Protein AF-A0A558ZTQ4-F1 (afdb_monomer_lite)

Structure (mmCIF, N/CA/C/O backbone):
data_AF-A0A558ZTQ4-F1
#
_entry.id   AF-A0A558ZTQ4-F1
#
loop_
_atom_site.group_PDB
_atom_site.id
_atom_site.type_symbol
_atom_site.label_atom_id
_atom_site.label_alt_id
_atom_site.label_comp_id
_atom_site.label_asym_id
_atom_site.label_entity_id
_atom_site.label_seq_id
_atom_site.pdbx_PDB_ins_code
_atom_site.Cartn_x
_atom_site.Cartn_y
_atom_site.Cartn_z
_atom_site.occupancy
_atom_site.B_iso_or_equiv
_atom_site.auth_seq_id
_atom_site.auth_comp_id
_atom_site.auth_asym_id
_atom_site.auth_atom_id
_atom_site.pdbx_PDB_model_num
ATOM 1 N N . VAL A 1 1 ? 1.075 -1.148 -7.995 1.00 91.56 1 VAL A N 1
ATOM 2 C CA . VAL A 1 1 ? 1.780 -0.738 -6.759 1.00 91.56 1 VAL A CA 1
ATOM 3 C C . VAL A 1 1 ? 1.482 -1.760 -5.683 1.00 91.56 1 VAL A C 1
ATOM 5 O O . VAL A 1 1 ? 0.317 -2.101 -5.502 1.00 91.56 1 VAL A O 1
ATOM 8 N N . TYR A 1 2 ? 2.524 -2.272 -5.045 1.00 95.25 2 TYR A N 1
ATOM 9 C CA . TYR A 1 2 ? 2.492 -3.304 -4.018 1.00 95.25 2 TYR A CA 1
ATOM 10 C C . TYR A 1 2 ? 3.088 -2.751 -2.717 1.00 95.25 2 TYR A C 1
ATOM 12 O O . TYR A 1 2 ? 4.001 -1.926 -2.754 1.00 95.25 2 TYR A O 1
ATOM 20 N N . VAL A 1 3 ? 2.549 -3.188 -1.584 1.00 95.75 3 VAL A N 1
ATOM 21 C CA . VAL A 1 3 ? 3.046 -2.896 -0.235 1.00 95.75 3 VAL A CA 1
ATOM 22 C C . VAL A 1 3 ? 2.543 -4.000 0.697 1.00 95.75 3 VAL A C 1
ATOM 24 O O . VAL A 1 3 ? 1.478 -4.571 0.443 1.00 95.75 3 VAL A O 1
ATOM 27 N N . ASP A 1 4 ? 3.288 -4.309 1.748 1.00 95.25 4 ASP A N 1
ATOM 28 C CA . ASP A 1 4 ? 2.995 -5.421 2.649 1.00 95.25 4 ASP A CA 1
ATOM 29 C C . ASP A 1 4 ? 1.682 -5.205 3.414 1.00 95.25 4 ASP A C 1
ATOM 31 O O . ASP A 1 4 ? 1.193 -4.083 3.589 1.00 95.25 4 ASP A O 1
ATOM 35 N N . ARG A 1 5 ? 1.036 -6.312 3.795 1.00 94.12 5 ARG A N 1
ATOM 36 C CA . ARG A 1 5 ? -0.351 -6.306 4.279 1.00 94.12 5 ARG A CA 1
ATOM 37 C C . ARG A 1 5 ? -0.530 -5.510 5.570 1.00 94.12 5 ARG A C 1
ATOM 39 O O . ARG A 1 5 ? -1.506 -4.777 5.709 1.00 94.12 5 ARG A O 1
ATOM 46 N N . ASP A 1 6 ? 0.386 -5.674 6.504 1.00 95.19 6 ASP A N 1
ATOM 47 C CA . ASP A 1 6 ? 0.444 -4.941 7.765 1.00 95.19 6 ASP A CA 1
ATOM 48 C C . ASP A 1 6 ? 0.569 -3.428 7.531 1.00 95.19 6 ASP A C 1
ATOM 50 O O . ASP A 1 6 ? -0.205 -2.651 8.093 1.00 95.19 6 ASP A O 1
ATOM 54 N N . ILE A 1 7 ? 1.440 -3.020 6.606 1.00 95.81 7 ILE A N 1
ATOM 55 C CA . ILE A 1 7 ? 1.629 -1.616 6.230 1.00 95.81 7 ILE A CA 1
ATOM 56 C C . ILE A 1 7 ? 0.371 -1.052 5.548 1.00 95.81 7 ILE A C 1
ATOM 58 O O . ILE A 1 7 ? 0.002 0.100 5.794 1.00 95.81 7 ILE A O 1
ATOM 62 N N . GLN A 1 8 ? -0.330 -1.836 4.714 1.00 95.19 8 GLN A N 1
ATOM 63 C CA . GLN A 1 8 ? -1.615 -1.415 4.129 1.00 95.19 8 GLN A CA 1
ATOM 64 C C . GLN A 1 8 ? -2.643 -1.097 5.209 1.00 95.19 8 GLN A C 1
ATOM 66 O O . GLN A 1 8 ? -3.285 -0.048 5.148 1.00 95.19 8 GLN A O 1
ATOM 71 N N . VAL A 1 9 ? -2.796 -2.002 6.181 1.00 96.62 9 VAL A N 1
ATOM 72 C CA . VAL A 1 9 ? -3.747 -1.847 7.286 1.00 96.62 9 VAL A CA 1
ATOM 73 C C . VAL A 1 9 ? -3.388 -0.609 8.100 1.00 96.62 9 VAL A C 1
ATOM 75 O O . VAL A 1 9 ? -4.233 0.265 8.281 1.00 96.62 9 VAL A O 1
ATOM 78 N N . GLU A 1 10 ? -2.125 -0.472 8.507 1.00 97.38 10 GLU A N 1
ATOM 79 C CA . GLU A 1 10 ? -1.659 0.664 9.302 1.00 97.38 10 GLU A CA 1
ATOM 80 C C . GLU A 1 10 ? -1.893 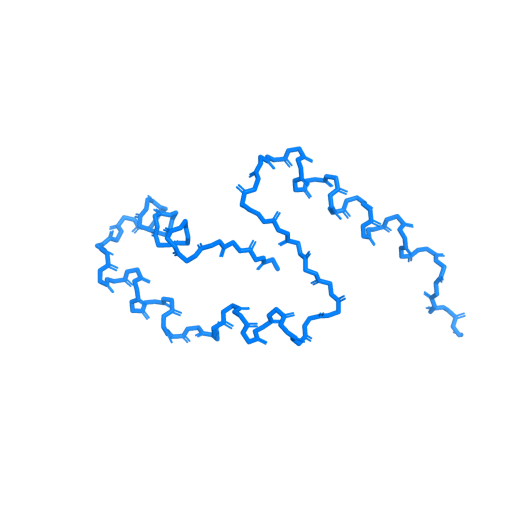2.007 8.590 1.00 97.38 10 GLU A C 1
ATOM 82 O O . GLU A 1 10 ? -2.447 2.944 9.174 1.00 97.38 10 GLU A O 1
ATOM 87 N N . ARG A 1 11 ? -1.503 2.115 7.312 1.00 96.12 11 ARG A N 1
ATOM 88 C CA . ARG A 1 11 ? -1.671 3.349 6.528 1.00 96.12 11 ARG A CA 1
ATOM 89 C C . ARG A 1 11 ? -3.145 3.684 6.326 1.00 96.12 11 ARG A C 1
ATOM 91 O O . ARG A 1 11 ? -3.516 4.853 6.430 1.00 96.12 11 ARG A O 1
ATOM 98 N N . LEU A 1 12 ? -3.984 2.682 6.066 1.00 96.50 12 LEU A N 1
ATOM 99 C CA . LEU A 1 12 ? -5.417 2.875 5.859 1.00 96.50 12 LEU A CA 1
ATOM 100 C C . LEU A 1 12 ? -6.114 3.333 7.146 1.00 96.50 12 LEU A C 1
ATOM 102 O O . LEU A 1 12 ? -6.876 4.298 7.105 1.00 96.50 12 LEU A O 1
ATOM 106 N N . MET A 1 13 ? -5.792 2.711 8.285 1.00 98.12 13 MET A N 1
ATOM 107 C CA . MET A 1 13 ? -6.282 3.130 9.602 1.00 98.12 13 MET A CA 1
ATOM 108 C C . MET A 1 13 ? -5.903 4.582 9.902 1.00 98.12 13 MET A C 1
ATOM 110 O O . MET A 1 13 ? -6.767 5.376 10.263 1.00 98.12 13 MET A O 1
ATOM 114 N N . LYS A 1 14 ? -4.629 4.956 9.709 1.00 97.94 14 LYS A N 1
ATOM 115 C CA . LYS A 1 14 ? -4.149 6.325 9.966 1.00 97.94 14 LYS A CA 1
ATOM 116 C C . LYS A 1 14 ? -4.808 7.359 9.054 1.00 97.94 14 LYS A C 1
ATOM 118 O O . LYS A 1 14 ? -5.182 8.431 9.525 1.00 97.94 14 LYS A O 1
ATOM 123 N N . ARG A 1 15 ? -4.941 7.051 7.761 1.00 97.31 15 ARG A N 1
ATOM 124 C CA . ARG A 1 15 ? -5.493 7.969 6.755 1.00 97.31 15 ARG A CA 1
ATOM 125 C C . ARG A 1 15 ? -6.986 8.212 6.966 1.00 97.31 15 ARG A C 1
ATOM 127 O O . ARG A 1 15 ? -7.421 9.358 6.979 1.00 97.31 15 ARG A O 1
ATOM 134 N N . ASP A 1 16 ? -7.743 7.134 7.152 1.00 97.25 16 ASP A N 1
ATOM 135 C CA . ASP A 1 16 ? -9.208 7.171 7.152 1.00 97.25 16 ASP A CA 1
ATOM 136 C C . ASP A 1 16 ? -9.803 7.166 8.572 1.00 97.25 16 ASP A C 1
ATOM 138 O O . ASP A 1 16 ? -11.021 7.199 8.719 1.00 97.25 16 ASP A O 1
ATOM 142 N N . ARG A 1 17 ? -8.954 7.148 9.614 1.00 97.31 17 ARG A N 1
ATOM 143 C CA . ARG A 1 17 ? -9.331 7.061 11.039 1.00 97.31 17 ARG A CA 1
ATOM 144 C C . ARG A 1 17 ? -10.213 5.848 11.346 1.00 97.31 17 ARG A C 1
ATOM 146 O O . ARG A 1 17 ? -11.210 5.960 12.052 1.00 97.31 17 ARG A O 1
ATOM 153 N N . LEU A 1 18 ? -9.832 4.700 10.796 1.00 97.31 18 LEU A N 1
ATOM 154 C CA . LEU A 1 18 ? -10.572 3.446 10.925 1.00 97.31 18 LEU A CA 1
ATOM 155 C C . LEU A 1 18 ? -10.039 2.588 12.068 1.00 97.31 18 LEU A C 1
ATOM 157 O O . LEU A 1 18 ? -8.844 2.609 12.382 1.00 97.31 18 LEU A O 1
ATOM 161 N N . SER A 1 19 ? -10.919 1.760 12.622 1.00 98.06 19 SER A N 1
ATOM 162 C CA . SER A 1 19 ? -10.510 0.581 13.381 1.00 98.06 19 SER A CA 1
ATOM 163 C C . SER A 1 19 ? -9.784 -0.431 12.484 1.00 98.06 19 SER A C 1
ATOM 165 O O . SER A 1 19 ? -9.862 -0.389 11.251 1.00 98.06 19 SER A O 1
ATOM 167 N N . LYS A 1 20 ? -9.072 -1.372 13.114 1.00 97.31 20 LYS A N 1
ATOM 168 C CA . LYS A 1 20 ? -8.389 -2.456 12.400 1.00 97.31 20 LYS A CA 1
ATOM 169 C C . LYS A 1 20 ? -9.374 -3.297 11.582 1.00 97.31 20 LYS A C 1
ATOM 171 O O . LYS A 1 20 ? -9.110 -3.558 10.413 1.00 97.31 20 LYS A O 1
ATOM 176 N N . ASP A 1 21 ? -10.522 -3.637 12.16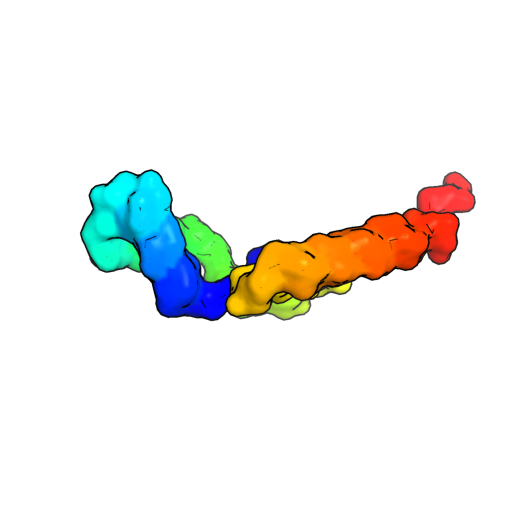4 1.00 97.62 21 ASP A N 1
ATOM 177 C CA . ASP A 1 21 ? -11.537 -4.472 11.516 1.00 97.62 21 ASP A CA 1
ATOM 178 C C . ASP A 1 21 ? -12.153 -3.776 10.295 1.00 97.62 21 ASP A C 1
ATOM 180 O O . ASP A 1 21 ? -12.309 -4.387 9.240 1.00 97.62 21 ASP A O 1
ATOM 184 N N . GLU A 1 22 ? -12.434 -2.472 10.385 1.00 97.69 22 GLU A N 1
ATOM 185 C CA . GLU A 1 22 ? -12.917 -1.687 9.242 1.00 97.69 22 GLU A CA 1
ATOM 186 C C . GLU A 1 22 ? -11.870 -1.590 8.124 1.00 97.69 22 GLU A C 1
ATOM 188 O O . GLU A 1 22 ? -12.213 -1.680 6.940 1.00 97.69 22 GLU A O 1
ATOM 193 N N . ALA A 1 23 ? -10.592 -1.418 8.477 1.00 97.06 23 ALA A N 1
ATOM 194 C CA . ALA A 1 23 ? -9.505 -1.405 7.505 1.00 97.06 23 ALA A CA 1
ATOM 195 C C . ALA A 1 23 ? -9.360 -2.771 6.815 1.00 97.06 23 ALA A C 1
ATOM 197 O O . ALA A 1 23 ? -9.267 -2.837 5.587 1.00 97.06 23 ALA A O 1
ATOM 198 N N . GLU A 1 24 ? -9.400 -3.867 7.574 1.00 95.94 24 GLU A N 1
ATOM 199 C CA . GLU A 1 24 ? -9.344 -5.222 7.026 1.00 95.94 24 GLU A CA 1
ATOM 200 C C . GLU A 1 24 ? -10.550 -5.540 6.141 1.00 95.94 24 GLU A C 1
ATOM 202 O O . GLU A 1 24 ? -10.359 -6.063 5.041 1.00 95.94 24 GLU A O 1
ATOM 207 N N . PHE A 1 25 ? -11.758 -5.150 6.558 1.00 96.56 25 PHE A N 1
ATOM 208 C CA . PHE A 1 25 ? -12.985 -5.307 5.779 1.00 96.56 25 PHE A CA 1
ATOM 209 C C . PHE A 1 25 ? -12.904 -4.571 4.437 1.00 96.56 25 PHE A C 1
ATOM 211 O O . PHE A 1 25 ? -13.159 -5.154 3.381 1.00 96.56 25 PHE A O 1
ATOM 218 N N . ARG A 1 26 ? -12.467 -3.303 4.443 1.00 95.69 26 ARG A N 1
ATOM 219 C CA . ARG A 1 26 ? -12.272 -2.526 3.206 1.00 95.69 26 ARG A CA 1
ATOM 220 C C . ARG A 1 26 ? -11.231 -3.145 2.285 1.00 95.69 26 ARG A C 1
ATOM 222 O O . ARG A 1 26 ? -11.392 -3.108 1.067 1.00 95.69 26 ARG A O 1
ATOM 229 N N . LEU A 1 27 ? -10.153 -3.687 2.843 1.00 94.00 27 LEU A N 1
ATOM 230 C CA . LEU A 1 27 ? -9.123 -4.338 2.045 1.00 94.00 27 LEU A CA 1
ATOM 231 C C . LEU A 1 27 ? -9.566 -5.716 1.526 1.00 94.00 27 LEU A C 1
ATOM 233 O O . LEU A 1 27 ? -9.086 -6.138 0.480 1.00 94.00 27 LEU A O 1
ATOM 237 N N . ALA A 1 28 ? -10.458 -6.415 2.230 1.00 93.94 28 ALA A N 1
ATOM 238 C CA . ALA A 1 28 ? -11.033 -7.686 1.785 1.00 93.94 28 ALA A CA 1
ATOM 239 C C . ALA A 1 28 ? -12.041 -7.512 0.635 1.00 93.94 28 ALA A C 1
ATOM 241 O O . ALA A 1 28 ? -12.205 -8.419 -0.175 1.00 93.94 28 ALA A O 1
ATOM 242 N N . ALA A 1 29 ? -12.678 -6.340 0.529 1.00 94.12 29 ALA A N 1
ATOM 243 C CA . ALA A 1 29 ? -13.538 -5.984 -0.603 1.00 94.12 29 ALA A CA 1
ATOM 244 C C . ALA A 1 29 ? -12.756 -5.722 -1.907 1.00 94.12 29 ALA A C 1
ATOM 246 O O . ALA A 1 29 ? -13.343 -5.655 -2.986 1.00 94.12 29 ALA A O 1
ATOM 247 N N . GLN A 1 30 ? -11.436 -5.551 -1.816 1.00 90.31 30 GLN A N 1
ATOM 248 C CA . GLN A 1 30 ? -10.555 -5.368 -2.964 1.00 90.31 30 GLN A CA 1
ATOM 249 C C . GLN A 1 30 ? -9.966 -6.702 -3.420 1.00 90.31 30 GLN A C 1
ATOM 251 O O . GLN A 1 30 ? -9.929 -7.689 -2.685 1.00 90.31 30 GLN A O 1
ATOM 256 N N . TRP A 1 31 ? -9.443 -6.725 -4.644 1.00 91.38 31 TRP A N 1
ATOM 257 C CA . TRP A 1 31 ? -8.704 -7.888 -5.117 1.00 91.38 31 TRP A CA 1
ATOM 258 C C . TRP A 1 31 ? -7.399 -8.060 -4.318 1.00 91.38 31 TRP A C 1
ATOM 260 O O . TRP A 1 31 ? -6.700 -7.062 -4.108 1.00 91.38 31 TRP A O 1
ATOM 270 N N . PRO A 1 32 ? -7.038 -9.286 -3.882 1.00 90.19 32 PRO A N 1
ATOM 271 C CA . PRO A 1 32 ? -5.809 -9.506 -3.124 1.00 90.19 32 PRO A CA 1
ATOM 272 C C . PRO A 1 32 ? -4.584 -9.004 -3.892 1.00 90.19 32 PRO A C 1
ATOM 274 O O . PRO A 1 32 ? -4.411 -9.344 -5.065 1.00 90.19 32 PRO A O 1
ATOM 277 N N . LEU A 1 33 ? -3.718 -8.224 -3.233 1.00 90.31 33 LEU A N 1
ATOM 278 C CA . LEU A 1 33 ? -2.546 -7.655 -3.902 1.00 90.31 33 LEU A CA 1
ATOM 279 C C . LEU A 1 33 ? -1.600 -8.721 -4.454 1.00 90.31 33 LEU A C 1
ATOM 281 O O . LEU A 1 33 ? -1.064 -8.492 -5.528 1.00 90.31 33 LEU A O 1
ATOM 285 N N . GLU A 1 34 ? -1.450 -9.874 -3.796 1.00 90.00 34 GLU A N 1
ATOM 286 C CA . GLU A 1 34 ? -0.649 -10.987 -4.333 1.00 90.00 34 GLU A CA 1
ATOM 287 C C . GLU A 1 34 ? -1.170 -11.448 -5.697 1.00 90.00 34 GLU A C 1
ATOM 289 O O . GLU A 1 34 ? -0.429 -11.482 -6.671 1.00 90.00 34 GLU A O 1
ATOM 294 N N . LYS A 1 35 ? -2.487 -11.658 -5.820 1.00 90.75 35 LYS A N 1
ATOM 295 C CA . LYS A 1 35 ? -3.094 -12.041 -7.104 1.00 90.75 35 LYS A CA 1
ATOM 296 C C . LYS A 1 35 ? -2.910 -10.960 -8.165 1.00 90.75 35 LYS A C 1
ATOM 298 O O . LYS A 1 35 ? -2.662 -11.261 -9.325 1.00 90.75 35 LYS A O 1
ATOM 303 N N . LYS A 1 36 ? -3.042 -9.688 -7.777 1.00 91.75 36 LYS A N 1
ATOM 304 C CA . LYS A 1 36 ? -2.833 -8.560 -8.694 1.00 91.75 36 LYS A CA 1
ATOM 305 C C . LYS A 1 36 ? -1.370 -8.445 -9.128 1.00 91.75 36 LYS A C 1
ATOM 307 O O . LYS A 1 36 ? -1.116 -8.054 -10.261 1.00 91.75 36 LYS A O 1
ATOM 312 N N . LYS A 1 37 ? -0.431 -8.743 -8.230 1.00 91.81 37 LYS A N 1
ATOM 313 C CA . LYS A 1 37 ? 1.014 -8.706 -8.463 1.00 91.81 37 LYS A CA 1
ATOM 314 C C . LYS A 1 37 ? 1.426 -9.762 -9.485 1.00 91.81 37 LYS A C 1
ATOM 316 O O . LYS A 1 37 ? 2.144 -9.414 -10.412 1.00 91.81 37 LYS A O 1
ATOM 321 N N . ASP A 1 38 ? 0.907 -10.982 -9.364 1.00 91.50 38 ASP A N 1
ATOM 322 C CA . ASP A 1 38 ? 1.201 -12.082 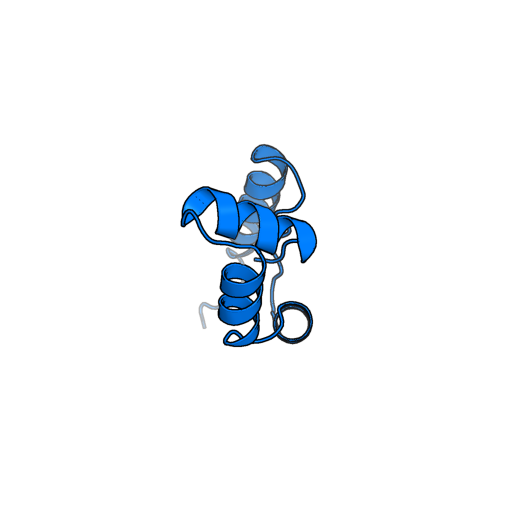-10.295 1.00 91.50 38 ASP A CA 1
ATOM 323 C C . ASP A 1 38 ? 0.725 -11.803 -11.730 1.00 91.50 38 ASP A C 1
ATOM 325 O O . ASP A 1 38 ? 1.275 -12.335 -12.689 1.00 91.50 38 ASP A O 1
ATOM 329 N N . LEU A 1 39 ? -0.299 -10.961 -11.883 1.00 93.50 39 LEU A N 1
ATOM 330 C CA . LEU A 1 39 ? -0.898 -10.616 -13.174 1.00 93.50 39 LEU A CA 1
ATOM 331 C C . LEU A 1 39 ? -0.388 -9.291 -13.758 1.00 93.50 39 LEU A C 1
ATOM 333 O O . LEU A 1 39 ? -0.829 -8.889 -14.834 1.00 93.50 39 LEU A O 1
ATOM 337 N N . ALA A 1 40 ? 0.474 -8.565 -13.049 1.00 93.75 40 ALA A N 1
ATOM 338 C CA . ALA A 1 40 ? 0.903 -7.238 -13.466 1.00 93.75 40 ALA A CA 1
ATOM 339 C C . ALA A 1 40 ? 2.144 -7.301 -14.365 1.00 93.75 40 ALA A C 1
ATOM 341 O O . ALA A 1 40 ? 3.139 -7.920 -14.001 1.00 93.75 40 ALA A O 1
ATOM 342 N N . SER A 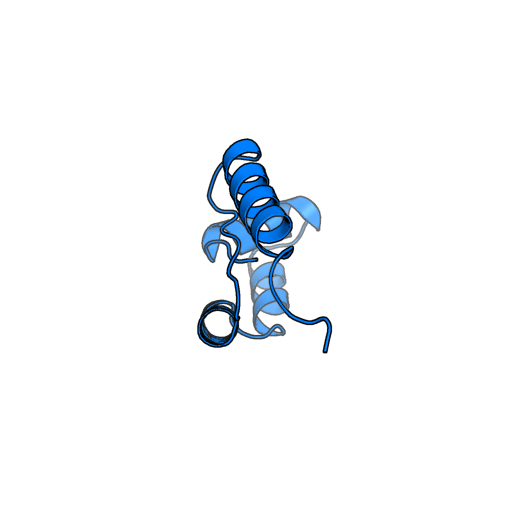1 41 ? 2.136 -6.556 -15.475 1.00 94.88 41 SER A N 1
ATOM 343 C CA . SER A 1 41 ? 3.330 -6.370 -16.317 1.00 94.88 41 SER A CA 1
ATOM 344 C C . SER A 1 41 ? 4.471 -5.688 -15.555 1.00 94.88 41 SER A C 1
ATOM 346 O O . SER A 1 41 ? 5.639 -6.003 -15.755 1.00 94.88 41 SER A O 1
ATOM 348 N N . HIS A 1 42 ? 4.126 -4.773 -14.642 1.00 94.25 42 HIS A N 1
ATOM 349 C CA . HIS A 1 42 ? 5.085 -4.070 -13.795 1.00 94.25 42 HIS A CA 1
ATOM 350 C C . HIS A 1 42 ? 4.568 -3.923 -12.363 1.00 94.25 42 HIS A C 1
ATOM 352 O O . HIS A 1 42 ? 3.396 -3.612 -12.120 1.00 94.25 42 HIS A O 1
ATOM 358 N N . VAL A 1 43 ? 5.473 -4.078 -11.395 1.00 94.94 43 VAL A N 1
ATOM 359 C CA . VAL A 1 43 ? 5.175 -3.962 -9.965 1.00 94.94 43 VAL A CA 1
ATOM 360 C C . VAL A 1 43 ? 6.082 -2.912 -9.332 1.00 94.94 43 VAL A C 1
ATOM 362 O O . VAL A 1 43 ? 7.285 -3.100 -9.223 1.00 94.94 43 VAL A O 1
ATOM 365 N N . LEU A 1 44 ? 5.478 -1.821 -8.860 1.00 96.31 44 LEU A N 1
ATOM 366 C CA . LEU A 1 44 ? 6.139 -0.811 -8.028 1.00 96.31 44 LEU A CA 1
ATOM 367 C C . LEU A 1 44 ? 6.031 -1.188 -6.547 1.00 96.31 44 LEU A C 1
ATOM 369 O O . LEU A 1 44 ? 4.912 -1.262 -6.030 1.00 96.31 44 LEU A O 1
ATOM 373 N N . ASN A 1 45 ? 7.159 -1.394 -5.872 1.00 95.94 45 ASN A N 1
ATOM 374 C CA . ASN A 1 45 ? 7.241 -1.707 -4.446 1.00 95.94 45 ASN A CA 1
ATOM 375 C C . ASN A 1 45 ? 7.292 -0.422 -3.598 1.00 95.94 45 ASN A C 1
ATOM 377 O O . ASN A 1 45 ? 8.234 0.362 -3.706 1.00 95.94 45 ASN A O 1
ATOM 381 N N . ASN A 1 46 ? 6.294 -0.235 -2.730 1.00 96.44 46 ASN A N 1
ATOM 382 C CA . ASN A 1 46 ? 6.128 0.922 -1.842 1.00 96.44 46 ASN A CA 1
ATOM 383 C C . ASN A 1 46 ? 6.341 0.579 -0.345 1.00 96.44 46 ASN A C 1
ATOM 385 O O . ASN A 1 46 ? 5.771 1.226 0.544 1.00 96.44 46 ASN A O 1
ATOM 389 N N . ASN A 1 47 ? 7.129 -0.466 -0.068 1.00 95.69 47 ASN A N 1
ATOM 390 C CA . ASN A 1 47 ? 7.615 -0.796 1.279 1.00 95.69 47 ASN A CA 1
ATOM 391 C C . ASN A 1 47 ? 8.823 0.063 1.693 1.00 95.69 47 ASN A C 1
ATOM 393 O O . ASN A 1 47 ? 9.084 0.226 2.881 1.00 95.69 47 ASN A O 1
ATOM 397 N N . GLY A 1 48 ? 9.557 0.597 0.714 1.00 92.44 48 GLY A N 1
ATOM 398 C CA . GLY A 1 48 ? 10.729 1.440 0.923 1.00 92.44 48 GLY A CA 1
ATOM 399 C C . GLY A 1 48 ? 10.404 2.902 1.235 1.00 92.44 48 GLY A C 1
ATOM 400 O O . G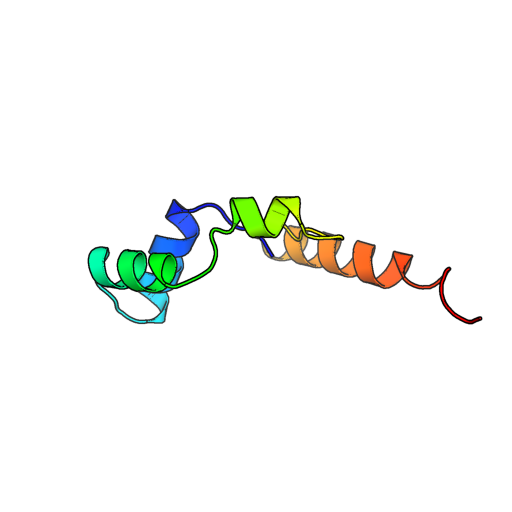LY A 1 48 ? 9.259 3.283 1.488 1.00 92.44 48 GLY A O 1
ATOM 401 N N . ASN A 1 49 ? 11.438 3.739 1.190 1.00 95.38 49 ASN A N 1
ATOM 402 C CA . ASN A 1 49 ? 11.284 5.188 1.279 1.00 95.38 49 ASN A CA 1
ATOM 403 C C . ASN A 1 49 ? 10.829 5.800 -0.064 1.00 95.38 49 ASN A C 1
ATOM 405 O O . ASN A 1 49 ? 10.742 5.125 -1.092 1.00 95.38 49 ASN A O 1
ATOM 409 N N . GLN A 1 50 ? 10.527 7.100 -0.042 1.00 95.38 50 GLN A N 1
ATOM 410 C CA . GLN A 1 50 ? 10.045 7.827 -1.215 1.00 95.38 50 GLN A CA 1
ATOM 411 C C . GLN A 1 50 ? 11.047 7.800 -2.376 1.00 95.38 50 GLN A C 1
ATOM 413 O O . GLN A 1 50 ? 10.636 7.558 -3.507 1.00 95.38 50 GLN A O 1
ATOM 418 N N . ASP A 1 51 ? 12.339 7.983 -2.105 1.00 96.94 51 ASP A N 1
ATOM 419 C CA . ASP A 1 51 ? 13.378 8.001 -3.141 1.00 96.94 51 ASP A CA 1
ATOM 420 C C . ASP A 1 51 ? 13.480 6.645 -3.848 1.00 96.94 51 ASP A C 1
ATOM 422 O O . ASP A 1 51 ? 13.533 6.577 -5.072 1.00 96.94 51 ASP A O 1
ATOM 426 N N . GLN A 1 52 ? 13.404 5.545 -3.095 1.00 96.00 52 GLN A N 1
ATOM 427 C CA . GLN A 1 52 ? 13.380 4.188 -3.646 1.00 96.00 52 GLN A CA 1
ATOM 428 C C . GLN A 1 52 ? 12.158 3.943 -4.538 1.00 96.00 52 GLN A C 1
ATOM 430 O O . GLN A 1 52 ? 12.263 3.244 -5.549 1.00 96.00 52 GLN A O 1
ATOM 435 N N . LEU A 1 53 ? 10.992 4.485 -4.177 1.00 96.44 53 LEU A N 1
ATOM 436 C CA . LEU A 1 53 ? 9.800 4.389 -5.017 1.00 96.44 53 LEU A CA 1
ATOM 437 C C . LEU A 1 53 ? 9.942 5.243 -6.281 1.00 96.44 53 LEU A C 1
ATOM 439 O O . LEU A 1 53 ? 9.599 4.777 -7.366 1.00 96.44 53 LEU A O 1
ATOM 443 N N . LEU A 1 54 ? 10.462 6.465 -6.154 1.00 96.44 54 LEU A N 1
ATOM 444 C CA . LEU A 1 54 ? 10.669 7.372 -7.281 1.00 96.44 54 LEU A CA 1
ATOM 445 C C . LEU A 1 54 ? 11.653 6.790 -8.295 1.00 96.44 54 LEU A C 1
ATOM 447 O O . LEU A 1 54 ? 11.353 6.805 -9.483 1.00 96.44 54 LEU A O 1
ATOM 451 N N . THR A 1 55 ? 12.757 6.187 -7.848 1.00 95.81 55 THR A N 1
ATOM 452 C CA . THR A 1 55 ? 13.697 5.494 -8.740 1.00 95.81 55 THR A CA 1
ATOM 453 C C . THR A 1 55 ? 13.006 4.398 -9.551 1.00 95.81 55 THR A C 1
ATOM 455 O O . THR A 1 55 ? 13.181 4.348 -10.763 1.00 95.81 55 THR A O 1
ATOM 458 N N . GLN A 1 56 ? 12.163 3.561 -8.929 1.00 95.88 56 GLN A N 1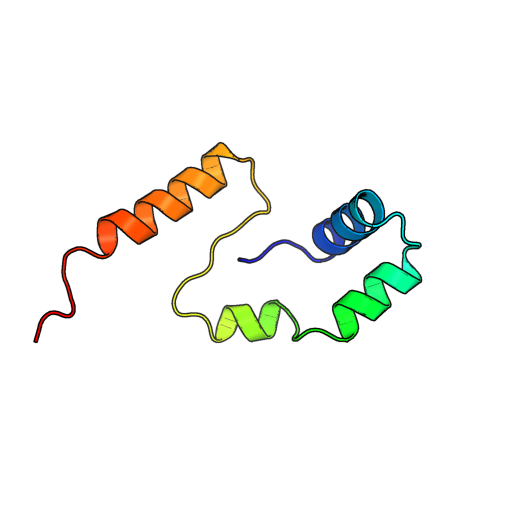
ATOM 459 C CA . GLN A 1 56 ? 11.408 2.531 -9.660 1.00 95.88 56 GLN A CA 1
ATOM 460 C C . GLN A 1 56 ? 10.452 3.139 -10.697 1.00 95.88 56 GLN A C 1
ATOM 462 O O . GLN A 1 56 ? 10.306 2.599 -11.791 1.00 95.88 56 GLN A O 1
ATOM 467 N N . VAL A 1 57 ? 9.799 4.256 -10.362 1.00 95.69 57 VAL A N 1
ATOM 468 C CA . VAL A 1 57 ? 8.910 4.974 -11.287 1.00 95.69 57 VAL A CA 1
ATOM 469 C C . VAL A 1 57 ? 9.694 5.530 -12.473 1.00 95.69 57 VAL A C 1
ATOM 471 O O . VAL A 1 57 ? 9.281 5.316 -13.609 1.00 95.69 57 VAL A O 1
ATOM 474 N N . PHE A 1 58 ? 10.828 6.193 -12.232 1.00 95.19 58 PHE A N 1
ATOM 475 C CA . PHE A 1 58 ? 11.665 6.734 -13.302 1.00 95.19 58 PHE A CA 1
ATOM 476 C C . PHE A 1 58 ? 12.195 5.631 -14.216 1.00 95.19 58 PHE A C 1
ATOM 478 O O . PHE A 1 58 ? 12.033 5.738 -15.425 1.00 95.19 58 PHE A O 1
ATOM 485 N N . SER A 1 59 ? 12.707 4.527 -13.662 1.00 92.38 59 SER A N 1
ATOM 486 C CA . SER A 1 59 ? 13.189 3.402 -14.473 1.00 92.38 59 SER A CA 1
ATOM 487 C C . SER A 1 59 ? 12.107 2.807 -15.382 1.00 92.38 59 SER A C 1
ATOM 489 O O . SER A 1 59 ? 12.405 2.438 -16.514 1.00 92.38 59 SER A O 1
ATOM 491 N N . LEU A 1 60 ? 10.851 2.731 -14.921 1.00 92.81 60 LEU A N 1
ATOM 492 C CA . LEU A 1 60 ? 9.741 2.254 -15.755 1.00 92.81 60 LEU A CA 1
ATOM 493 C C . LEU A 1 60 ? 9.350 3.245 -16.858 1.00 92.81 60 LEU A C 1
ATOM 495 O O . LEU A 1 60 ? 8.948 2.819 -17.934 1.00 92.81 60 LEU A O 1
ATOM 499 N N . LEU A 1 61 ? 9.433 4.551 -16.593 1.00 91.75 61 LEU A N 1
ATOM 500 C CA . LEU A 1 61 ? 9.064 5.583 -17.564 1.00 91.75 61 LEU A CA 1
ATOM 501 C C . LEU A 1 61 ? 10.162 5.824 -18.609 1.00 91.75 61 LEU A C 1
ATOM 503 O O . LEU A 1 61 ? 9.847 6.050 -19.773 1.00 91.75 61 LEU A O 1
ATOM 507 N N . GLU A 1 62 ? 11.435 5.756 -18.219 1.00 84.06 62 GLU A N 1
ATOM 508 C CA . GLU A 1 62 ? 12.575 5.939 -19.128 1.00 84.06 62 GLU A CA 1
ATOM 509 C C . GLU A 1 62 ? 12.752 4.741 -20.073 1.00 84.06 62 GLU A C 1
ATOM 511 O O . GLU A 1 62 ? 13.023 4.928 -21.259 1.00 84.06 62 GLU A O 1
ATOM 516 N N . GLY A 1 63 ? 12.502 3.521 -19.583 1.00 61.88 63 GLY A N 1
ATOM 517 C CA . GLY A 1 63 ? 12.507 2.300 -20.396 1.00 61.88 63 GLY A CA 1
ATOM 518 C C . GLY A 1 63 ? 11.325 2.160 -21.367 1.00 61.88 63 GLY A C 1
ATOM 519 O O . GLY A 1 63 ? 11.335 1.255 -22.190 1.00 61.88 63 GLY A O 1
ATOM 520 N N . GLY A 1 64 ? 10.318 3.039 -21.300 1.00 55.16 64 GLY A N 1
ATOM 521 C CA . GLY A 1 64 ? 9.137 3.027 -22.177 1.00 55.16 64 GLY A CA 1
ATOM 522 C C . GLY A 1 64 ? 9.296 3.817 -23.482 1.00 55.16 64 GLY A C 1
ATOM 523 O O . GLY A 1 64 ? 8.294 4.188 -24.089 1.00 55.16 64 GLY A O 1
ATOM 524 N N . SER A 1 65 ? 10.528 4.150 -23.885 1.00 49.38 65 SER A N 1
ATOM 525 C CA . SER A 1 65 ? 10.815 4.938 -25.094 1.00 49.38 65 SER A CA 1
ATOM 526 C C . SER A 1 65 ? 11.204 4.106 -26.330 1.00 49.38 65 SER A C 1
ATOM 528 O O . SER A 1 65 ? 11.340 4.676 -27.412 1.00 49.38 65 SER A O 1
ATOM 530 N N . GLU A 1 66 ? 11.294 2.777 -26.208 1.00 49.56 66 GLU A N 1
ATOM 531 C CA . GLU A 1 66 ? 11.661 1.851 -27.293 1.00 49.56 66 GLU A CA 1
ATOM 532 C C . GLU A 1 66 ? 10.716 0.636 -27.375 1.00 49.56 66 GLU A C 1
ATOM 534 O O . GLU A 1 66 ? 11.165 -0.495 -27.275 1.00 49.56 66 GLU A O 1
ATOM 539 N N . ASP A 1 67 ? 9.406 0.842 -27.514 1.00 50.03 67 ASP A N 1
ATOM 540 C CA . ASP A 1 67 ? 8.531 -0.072 -28.274 1.00 50.03 67 ASP A CA 1
ATOM 541 C C . ASP A 1 67 ? 7.124 0.535 -28.396 1.00 50.03 67 ASP A C 1
ATOM 543 O O . ASP A 1 67 ? 6.721 1.349 -27.568 1.00 50.03 67 ASP A O 1
ATOM 547 N N . ASP A 1 68 ? 6.390 0.148 -29.435 1.00 47.50 68 ASP A N 1
ATOM 548 C CA . ASP A 1 68 ? 4.987 0.500 -29.720 1.00 47.50 68 ASP A CA 1
ATOM 549 C C . ASP A 1 68 ? 4.722 1.853 -30.418 1.00 47.50 68 ASP A C 1
ATOM 551 O O . ASP A 1 68 ? 3.813 2.618 -30.075 1.00 47.50 68 ASP A O 1
ATOM 555 N N . ARG A 1 69 ? 5.456 2.116 -31.504 1.00 43.59 69 ARG A N 1
ATOM 556 C CA . ARG A 1 69 ? 4.881 2.809 -32.671 1.00 43.59 69 ARG A CA 1
ATOM 557 C C . ARG A 1 69 ? 5.044 1.928 -33.907 1.00 43.59 69 ARG A C 1
ATOM 559 O O . ARG A 1 69 ? 5.991 2.113 -34.668 1.00 43.59 69 ARG A O 1
ATOM 566 N N . ASP A 1 70 ? 4.120 0.982 -34.049 1.00 40.00 70 ASP A N 1
ATOM 567 C CA . ASP A 1 70 ? 3.717 0.451 -35.358 1.00 40.00 70 ASP A CA 1
ATOM 568 C C . ASP A 1 70 ? 3.076 1.565 -36.209 1.00 40.00 70 ASP A C 1
ATOM 570 O O . ASP A 1 70 ? 2.291 2.373 -35.649 1.00 40.00 70 ASP A O 1
#

Secondary structure (DSSP, 8-state):
-B--HHHHHHHHHHHHT--HHHHHHHHHTSPPHHHHHHT-S---B-SS-HHHHHHHHHHHHHGGGSS---

Sequence (70 aa):
VYVDRDIQVERLMKRDRLSKDEAEFRLAAQWPLEKKKDLASHVLNNNGNQDQLLTQVFSLLEGGSEDDRD

pLDDT: mean 89.59, std 14.72, range [40.0, 98.12]

Radius of gyration: 15.37 Å; chains: 1; bounding box: 27×20×49 Å

InterPro domains:
  IPR001977 Dephospho-CoA kinase [PF01121] (1-50)
  IPR001977 Dephospho-CoA kinase [PS51219] (1-70)
  IPR027417 P-loop containing nucleoside triphosphate hydrolase [G3DSA:3.40.50.300] (1-69)
  IPR027417 P-loop containing nucleoside triphosphate hydrolase [SSF52540] (2-63)

Organism: Streptococcus pneumoniae (NCBI:txid1313)

Foldseek 3Di:
DDEDPVVQLVVCCVVVVDDSVVSVVVQVVDDDVVVVVVVDPDDQYPHDDPVSSVVSVCVVVVVPPPDDDD